Protein AF-E4XBF4-F1 (afdb_monomer_lite)

Sequence (173 aa):
MRLLFAVFLGLALAQFKNDRLLAHFENSAVKLKNADKKKGPNLVCGSDKIEISFEMAELDAMKLGVDDPTKIFFRGNKNCFSVLDGTKYTLTLFFPFTSCGTNVVHDTEDFVYTNQIMLQLEKNRDLTLLHFRCVYEDKYIVSYNEGITPVKRTLQFDTQMGKFDVDMKLYKI

Organism: Oikopleura dioica (NCBI:txid34765)

Structure (mmCIF, N/CA/C/O backbone):
data_AF-E4XBF4-F1
#
_entry.id   AF-E4XBF4-F1
#
loop_
_atom_site.group_PDB
_atom_site.id
_atom_site.type_symbol
_atom_site.label_atom_id
_atom_site.label_alt_id
_atom_site.label_comp_id
_atom_site.label_asym_id
_atom_site.label_entity_id
_atom_site.label_seq_id
_atom_site.pdbx_PDB_ins_code
_atom_site.Cartn_x
_atom_site.Cartn_y
_atom_site.Cartn_z
_atom_site.occupancy
_atom_site.B_iso_or_equiv
_atom_site.auth_seq_id
_atom_site.auth_comp_id
_atom_site.auth_asym_id
_atom_site.auth_atom_id
_atom_site.pdbx_PDB_model_num
ATOM 1 N N . MET A 1 1 ? 56.696 16.280 82.627 1.00 38.50 1 MET A N 1
ATOM 2 C CA . MET A 1 1 ? 57.932 15.509 82.359 1.00 38.50 1 MET A CA 1
ATOM 3 C C . MET A 1 1 ? 57.555 14.026 82.349 1.00 38.50 1 MET A C 1
ATOM 5 O O . MET A 1 1 ? 56.980 13.605 83.341 1.00 38.50 1 MET A O 1
ATOM 9 N N . ARG A 1 2 ? 57.877 13.297 81.255 1.00 34.12 2 ARG A N 1
ATOM 10 C CA . ARG A 1 2 ? 57.635 11.851 80.937 1.00 34.12 2 ARG A CA 1
ATOM 11 C C . ARG A 1 2 ? 56.227 11.499 80.379 1.00 34.12 2 ARG A C 1
ATOM 13 O O . ARG A 1 2 ? 55.252 11.763 81.063 1.00 34.12 2 ARG A O 1
ATOM 20 N N . LEU A 1 3 ? 56.103 11.188 79.065 1.00 35.25 3 LEU A N 1
ATOM 21 C CA . LEU A 1 3 ? 56.122 9.864 78.340 1.00 35.25 3 LEU A CA 1
ATOM 22 C C . LEU A 1 3 ? 54.696 9.235 78.284 1.00 35.25 3 LEU A C 1
ATOM 24 O O . LEU A 1 3 ? 54.042 9.288 79.312 1.00 35.25 3 LEU A O 1
ATOM 28 N N . LEU A 1 4 ? 54.085 8.667 77.219 1.00 36.75 4 LEU A N 1
ATOM 29 C CA . LEU A 1 4 ? 54.415 8.026 75.910 1.00 36.75 4 LEU A CA 1
ATOM 30 C C . LEU A 1 4 ? 53.217 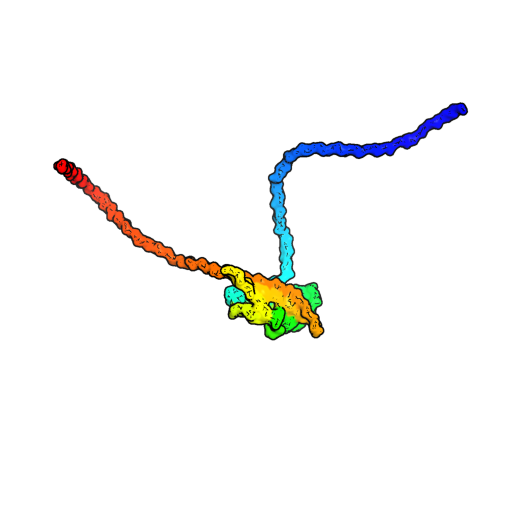8.226 74.911 1.00 36.75 4 LEU A C 1
ATOM 32 O O . LEU A 1 4 ? 52.098 8.372 75.388 1.00 36.75 4 LEU A O 1
ATOM 36 N N . PHE A 1 5 ? 53.368 8.431 73.581 1.00 33.91 5 PHE A N 1
ATOM 37 C CA . PHE A 1 5 ? 53.395 7.461 72.431 1.00 33.91 5 PHE A CA 1
ATOM 38 C C . PHE A 1 5 ? 52.353 6.310 72.500 1.00 33.91 5 PHE A C 1
ATOM 40 O O . PHE A 1 5 ? 52.248 5.693 73.547 1.00 33.91 5 PHE A O 1
ATOM 47 N N . ALA A 1 6 ? 51.592 5.869 71.481 1.00 38.97 6 ALA A N 1
ATOM 48 C CA . ALA A 1 6 ? 51.490 6.047 70.018 1.00 38.97 6 ALA A CA 1
ATOM 49 C C . ALA A 1 6 ? 50.133 5.441 69.533 1.00 38.97 6 ALA A C 1
ATOM 51 O O . ALA A 1 6 ? 49.508 4.748 70.329 1.00 38.97 6 ALA A O 1
ATOM 52 N N . VAL A 1 7 ? 49.722 5.629 68.258 1.00 37.34 7 VAL A N 1
ATOM 53 C CA . VAL A 1 7 ? 49.182 4.592 67.318 1.00 37.34 7 VAL A CA 1
ATOM 54 C C . VAL A 1 7 ? 48.700 5.232 65.985 1.00 37.34 7 VAL A C 1
ATOM 56 O O . VAL A 1 7 ? 47.769 6.028 65.978 1.00 37.34 7 VAL A O 1
ATOM 59 N N . PHE A 1 8 ? 49.415 4.871 64.898 1.00 35.22 8 PHE A N 1
ATOM 60 C CA . PHE A 1 8 ? 49.071 4.650 63.463 1.00 35.22 8 PHE A CA 1
ATOM 61 C C . PHE A 1 8 ? 47.996 5.520 62.773 1.00 35.22 8 PHE A C 1
ATOM 63 O O . PHE A 1 8 ? 46.850 5.520 63.192 1.00 35.22 8 PHE A O 1
ATOM 70 N N . LEU A 1 9 ? 48.233 6.306 61.706 1.00 34.69 9 LEU A N 1
ATOM 71 C CA . LEU A 1 9 ? 48.964 6.184 60.417 1.00 34.69 9 LEU A CA 1
ATOM 72 C C . LEU A 1 9 ? 48.374 5.171 59.409 1.00 34.69 9 LEU A C 1
ATOM 74 O O . LEU A 1 9 ? 48.489 3.964 59.594 1.00 34.69 9 LEU A O 1
ATOM 78 N N . GLY A 1 10 ? 47.826 5.686 58.299 1.00 32.41 10 GLY A N 1
ATOM 79 C CA . GLY A 1 10 ? 47.378 4.914 57.132 1.00 32.41 10 GLY A CA 1
ATOM 80 C C . GLY A 1 10 ? 47.007 5.826 55.957 1.00 32.41 10 GLY A C 1
ATOM 81 O O . GLY A 1 10 ? 45.859 6.234 55.822 1.00 32.41 10 GLY A O 1
ATOM 82 N N . LEU A 1 11 ? 48.019 6.189 55.165 1.00 34.75 11 LEU A N 1
ATOM 83 C CA . LEU A 1 11 ? 47.991 7.110 54.023 1.00 34.75 11 LEU A CA 1
ATOM 84 C C . LEU A 1 11 ? 47.609 6.386 52.716 1.00 34.75 11 LEU A C 1
ATOM 86 O O . LEU A 1 11 ? 47.997 5.241 52.498 1.00 34.75 11 LEU A O 1
ATOM 90 N N . ALA A 1 12 ? 46.920 7.102 51.828 1.00 37.47 12 ALA A N 1
ATOM 91 C CA . ALA A 1 12 ? 46.668 6.731 50.437 1.00 37.47 12 ALA A CA 1
ATOM 92 C C . ALA A 1 12 ? 47.946 6.738 49.581 1.00 37.47 12 ALA A C 1
ATOM 94 O O . ALA A 1 12 ? 48.840 7.537 49.846 1.00 37.47 12 ALA A O 1
ATOM 95 N N . LEU A 1 13 ? 47.974 5.943 48.501 1.00 36.53 13 LEU A N 1
ATOM 96 C CA . LEU A 1 13 ? 48.681 6.265 47.252 1.00 36.53 13 LEU A CA 1
ATOM 97 C C . LEU A 1 13 ? 48.190 5.368 46.101 1.00 36.53 13 LEU A C 1
ATOM 99 O O . LEU A 1 13 ? 48.243 4.143 46.168 1.00 36.53 13 LEU A O 1
ATOM 103 N N . ALA A 1 14 ? 47.711 6.019 45.042 1.00 33.75 14 ALA A N 1
ATOM 104 C CA . ALA A 1 14 ? 47.406 5.434 43.745 1.00 33.75 14 ALA A CA 1
ATOM 105 C C . ALA A 1 14 ? 48.700 5.210 42.942 1.00 33.75 14 ALA A C 1
ATOM 107 O O . ALA A 1 14 ? 49.616 6.031 43.008 1.00 33.75 14 ALA A O 1
ATOM 108 N N . GLN A 1 15 ? 48.756 4.152 42.130 1.00 36.62 15 GLN A N 1
ATOM 109 C CA . GLN A 1 15 ? 49.787 3.984 41.105 1.00 36.62 15 GLN A CA 1
ATOM 110 C C . GLN A 1 15 ? 49.156 3.762 39.729 1.00 36.62 15 GLN A C 1
ATOM 112 O O . GLN A 1 15 ? 48.459 2.784 39.474 1.00 36.62 15 GLN A O 1
ATOM 117 N N . PHE A 1 16 ? 49.446 4.719 38.853 1.00 32.28 16 PHE A N 1
ATOM 118 C CA . PHE A 1 16 ? 49.319 4.675 37.404 1.00 32.28 16 PHE A CA 1
ATOM 119 C C . PHE A 1 16 ? 50.478 3.839 36.836 1.00 32.28 16 PHE A C 1
ATOM 121 O O . PHE A 1 16 ? 51.635 4.120 37.154 1.00 32.28 16 PHE A O 1
ATOM 128 N N . LYS A 1 17 ? 50.208 2.881 35.942 1.00 33.91 17 LYS A N 1
ATOM 129 C CA . LYS A 1 17 ? 51.206 2.431 34.962 1.00 33.91 17 LYS A CA 1
ATOM 130 C C . LYS A 1 17 ? 50.515 2.010 33.668 1.00 33.91 17 LYS A C 1
ATOM 132 O O . LYS A 1 17 ? 49.681 1.113 33.654 1.00 33.91 17 LYS A O 1
ATOM 137 N N . ASN A 1 18 ? 50.856 2.729 32.608 1.00 38.94 18 ASN A N 1
ATOM 138 C CA . ASN A 1 18 ? 50.427 2.546 31.231 1.00 38.94 18 ASN A CA 1
ATOM 139 C C . ASN A 1 18 ? 51.666 2.096 30.447 1.00 38.94 18 ASN A C 1
ATOM 141 O O . ASN A 1 18 ? 52.679 2.771 30.575 1.00 38.94 18 ASN A O 1
ATOM 145 N N . ASP A 1 19 ? 51.584 0.998 29.689 1.00 41.97 19 ASP A N 1
ATOM 146 C CA . ASP A 1 19 ? 52.485 0.677 28.568 1.00 41.97 19 ASP A CA 1
ATOM 147 C C . ASP A 1 19 ? 51.880 -0.445 27.688 1.00 41.97 19 ASP A C 1
ATOM 149 O O . ASP A 1 19 ? 51.977 -1.635 27.966 1.00 41.97 19 ASP A O 1
ATOM 153 N N . ARG A 1 20 ? 51.151 -0.011 26.652 1.00 37.09 20 ARG A N 1
ATOM 154 C CA . ARG A 1 20 ? 51.244 -0.407 25.228 1.00 37.09 20 ARG A CA 1
ATOM 155 C C . ARG A 1 20 ? 51.912 -1.758 24.848 1.00 37.09 20 ARG A C 1
ATOM 157 O O . ARG A 1 20 ? 53.128 -1.868 24.916 1.00 37.09 20 ARG A O 1
ATOM 164 N N . LEU A 1 21 ? 51.155 -2.676 24.219 1.00 36.25 21 LEU A N 1
ATOM 165 C CA . LEU A 1 21 ? 51.119 -2.957 22.753 1.00 36.25 21 LEU A CA 1
ATOM 166 C C . LEU A 1 21 ? 50.642 -4.393 22.410 1.00 36.25 21 LEU A C 1
ATOM 168 O O . LEU A 1 21 ? 51.204 -5.378 22.864 1.00 36.25 21 LEU A O 1
ATOM 172 N N . LEU A 1 22 ? 49.654 -4.431 21.504 1.00 40.03 22 LEU A N 1
ATOM 173 C CA . LEU A 1 22 ? 49.380 -5.405 20.429 1.00 40.03 22 LEU A CA 1
ATOM 174 C C . LEU A 1 22 ? 49.319 -6.910 20.746 1.00 40.03 22 LEU A C 1
ATOM 176 O O . LEU A 1 22 ? 50.326 -7.608 20.727 1.00 40.03 22 LEU A O 1
ATOM 180 N N . ALA A 1 23 ? 48.092 -7.438 20.770 1.00 35.59 23 ALA A N 1
ATOM 181 C CA . ALA A 1 23 ? 47.816 -8.778 20.265 1.00 35.59 23 ALA A CA 1
ATOM 182 C C . ALA A 1 23 ? 46.451 -8.808 19.555 1.00 35.59 23 ALA A C 1
ATOM 184 O O . ALA A 1 23 ? 45.409 -8.626 20.172 1.00 35.59 23 ALA A O 1
ATOM 185 N N . HIS A 1 24 ? 46.525 -8.978 18.234 1.00 32.78 24 HIS A N 1
ATOM 186 C CA . HIS A 1 24 ? 45.604 -9.702 17.358 1.00 32.78 24 HIS A CA 1
ATOM 187 C C . HIS A 1 24 ? 44.085 -9.491 17.511 1.00 32.78 24 HIS A C 1
ATOM 189 O O . HIS A 1 24 ? 43.405 -10.084 18.343 1.00 32.78 24 HIS A O 1
ATOM 195 N N . PHE A 1 25 ? 43.549 -8.725 16.554 1.00 41.75 25 PHE A N 1
ATOM 196 C CA . PHE A 1 25 ? 42.204 -8.901 16.015 1.00 41.75 25 PHE A CA 1
ATOM 197 C C . PHE A 1 25 ? 42.080 -10.321 15.440 1.00 41.75 25 PHE A C 1
ATOM 199 O O . PHE A 1 25 ? 42.552 -10.573 14.336 1.00 41.75 25 PHE A O 1
ATOM 206 N N . GLU A 1 26 ? 41.426 -11.231 16.157 1.00 36.28 26 GLU A N 1
ATOM 207 C CA . GLU A 1 26 ? 40.860 -12.445 15.569 1.00 36.28 26 GLU A CA 1
ATOM 208 C C . GLU A 1 26 ? 39.492 -12.756 16.185 1.00 36.28 26 GLU A C 1
ATOM 210 O O . GLU A 1 26 ? 39.339 -12.984 17.380 1.00 36.28 26 GLU A O 1
ATOM 215 N N . ASN A 1 27 ? 38.495 -12.748 15.300 1.00 41.81 27 ASN A N 1
ATOM 216 C CA . ASN A 1 27 ? 37.301 -13.583 15.300 1.00 41.81 27 ASN A CA 1
ATOM 217 C C . ASN A 1 27 ? 36.531 -13.749 16.616 1.00 41.81 27 ASN A C 1
ATOM 219 O O . ASN A 1 27 ? 36.693 -14.702 17.372 1.00 41.81 27 ASN A O 1
ATOM 223 N N . SER A 1 28 ? 35.479 -12.949 16.741 1.00 37.25 28 SER A N 1
ATOM 224 C CA . SER A 1 28 ? 34.210 -13.478 17.232 1.00 37.25 28 SER A CA 1
ATOM 225 C C . SER A 1 28 ? 33.140 -13.189 16.194 1.00 37.25 28 SER A C 1
ATOM 227 O O . SER A 1 28 ? 32.493 -12.145 16.199 1.00 37.25 28 SER A O 1
ATOM 229 N N . ALA A 1 29 ? 32.968 -14.143 15.276 1.00 45.41 29 ALA A N 1
ATOM 230 C CA . ALA A 1 29 ? 31.730 -14.302 14.535 1.00 45.41 29 ALA A CA 1
ATOM 231 C C . ALA A 1 29 ? 30.625 -14.612 15.555 1.00 45.41 29 ALA A C 1
ATOM 233 O O . ALA A 1 29 ? 30.311 -15.770 15.836 1.00 45.41 29 ALA A O 1
ATOM 234 N N . VAL A 1 30 ? 30.057 -13.560 16.145 1.00 38.44 30 VAL A N 1
ATOM 235 C CA . VAL A 1 30 ? 28.807 -13.652 16.887 1.00 38.44 30 VAL A CA 1
ATOM 236 C C . VAL A 1 30 ? 27.744 -14.011 15.857 1.00 38.44 30 VAL A C 1
ATOM 238 O O . VAL A 1 30 ? 27.198 -13.163 15.155 1.00 38.44 30 VAL A O 1
ATOM 241 N N . LYS A 1 31 ? 27.485 -15.314 15.730 1.00 39.12 31 LYS A N 1
ATOM 242 C CA . LYS A 1 31 ? 26.249 -15.844 15.162 1.00 39.12 31 LYS A CA 1
ATOM 243 C C . LYS A 1 31 ? 25.098 -15.224 15.951 1.00 39.12 31 LYS A C 1
ATOM 245 O O . LYS A 1 31 ? 24.715 -15.750 16.992 1.00 39.12 31 LYS A O 1
ATOM 250 N N . LEU A 1 32 ? 24.521 -14.143 15.435 1.00 42.59 32 LEU A N 1
ATOM 251 C CA . LEU A 1 32 ? 23.174 -13.709 15.795 1.00 42.59 32 LEU A CA 1
ATOM 252 C C . LEU A 1 32 ? 22.193 -14.748 15.230 1.00 42.59 32 LEU A C 1
ATOM 254 O O . LEU A 1 32 ? 21.561 -14.560 14.195 1.00 42.59 32 LEU A O 1
ATOM 258 N N . LYS A 1 33 ? 22.133 -15.914 15.878 1.00 48.03 33 LYS A N 1
ATOM 259 C CA . LYS A 1 33 ? 20.993 -16.820 15.782 1.00 48.03 33 LYS A CA 1
ATOM 260 C C . LYS A 1 33 ? 19.975 -16.329 16.811 1.00 48.03 33 LYS A C 1
ATOM 262 O O . LYS A 1 33 ? 20.322 -16.221 17.980 1.00 48.03 33 LYS A O 1
ATOM 267 N N . ASN A 1 34 ? 18.759 -16.065 16.332 1.00 49.72 34 ASN A N 1
ATOM 268 C CA . ASN A 1 34 ? 17.629 -15.380 16.981 1.00 49.72 34 ASN A CA 1
ATOM 269 C C . ASN A 1 34 ? 17.648 -13.854 16.864 1.00 49.72 34 ASN A C 1
ATOM 271 O O . ASN A 1 34 ? 17.831 -13.131 17.835 1.00 49.72 34 ASN A O 1
ATOM 275 N N . ALA A 1 35 ? 17.357 -13.368 15.656 1.00 42.53 35 ALA A N 1
ATOM 276 C CA . ALA A 1 35 ? 16.517 -12.187 15.557 1.00 42.53 35 ALA A CA 1
ATOM 277 C C . ALA A 1 35 ? 15.078 -12.661 15.779 1.00 42.53 35 ALA A C 1
ATOM 279 O O . ALA A 1 35 ? 14.517 -13.358 14.929 1.00 42.53 35 ALA A O 1
ATOM 280 N N . ASP A 1 36 ? 14.505 -12.327 16.931 1.00 47.00 36 ASP A N 1
ATOM 281 C CA . ASP A 1 36 ? 13.061 -12.344 17.113 1.00 47.00 36 ASP A CA 1
ATOM 282 C C . ASP A 1 36 ? 12.427 -11.686 15.889 1.00 47.00 36 ASP A C 1
ATOM 284 O O . ASP A 1 36 ? 12.734 -10.541 15.545 1.00 47.00 36 ASP A O 1
ATOM 288 N N . LYS A 1 37 ? 11.614 -12.456 15.164 1.00 47.12 37 LYS A N 1
ATOM 289 C CA . LYS A 1 37 ? 10.932 -12.004 13.956 1.00 47.12 37 LYS A CA 1
ATOM 290 C C . LYS A 1 37 ? 10.039 -10.840 14.377 1.00 47.12 37 LYS A C 1
ATOM 292 O O . LYS A 1 37 ? 8.966 -11.062 14.934 1.00 47.12 37 LYS A O 1
ATOM 297 N N . LYS A 1 38 ? 10.515 -9.608 14.184 1.00 49.19 38 LYS A N 1
ATOM 298 C CA . LYS A 1 38 ? 9.768 -8.390 14.489 1.00 49.19 38 LYS A CA 1
ATOM 299 C C . LYS A 1 38 ? 8.537 -8.391 13.587 1.00 49.19 38 LYS A C 1
ATOM 301 O O . LYS A 1 38 ? 8.626 -8.063 12.410 1.00 49.19 38 LYS A O 1
ATOM 306 N N . LYS A 1 39 ? 7.429 -8.870 14.148 1.00 71.00 39 LYS A N 1
ATOM 307 C CA . LYS A 1 39 ? 6.098 -8.884 13.553 1.00 71.00 39 LYS A CA 1
ATOM 308 C C . LYS A 1 39 ? 5.697 -7.438 13.278 1.00 71.00 39 LYS A C 1
ATOM 310 O O . LYS A 1 39 ? 5.636 -6.627 14.200 1.00 71.00 39 LYS A O 1
ATOM 315 N N . GLY A 1 40 ? 5.591 -7.104 12.007 1.00 80.81 40 GLY A N 1
ATOM 316 C CA . GLY A 1 40 ? 5.327 -5.772 11.502 1.00 80.81 40 GLY A CA 1
ATOM 317 C C . GLY A 1 40 ? 4.701 -5.891 10.119 1.00 80.81 40 GLY A C 1
ATOM 318 O O . GLY A 1 40 ? 4.683 -6.987 9.548 1.00 80.81 40 GLY A O 1
ATOM 319 N N . PRO A 1 41 ? 4.209 -4.775 9.564 1.00 90.50 41 PRO A N 1
ATOM 320 C CA . PRO A 1 41 ? 3.477 -4.803 8.312 1.00 90.50 41 PRO A CA 1
ATOM 321 C C . PRO A 1 41 ? 4.316 -5.392 7.186 1.00 90.50 41 PRO A C 1
ATOM 323 O O . PRO A 1 41 ? 5.508 -5.102 7.055 1.00 90.50 41 PRO A O 1
ATOM 326 N N . ASN A 1 42 ? 3.668 -6.195 6.354 1.00 93.62 42 ASN A N 1
ATOM 327 C CA . ASN A 1 42 ? 4.289 -6.789 5.187 1.00 93.62 42 ASN A CA 1
ATOM 328 C C . ASN A 1 42 ? 3.993 -5.920 3.959 1.00 93.62 42 ASN A C 1
ATOM 330 O O . ASN A 1 42 ? 2.832 -5.697 3.625 1.00 93.62 42 ASN A O 1
ATOM 334 N N . LEU A 1 43 ? 5.046 -5.431 3.306 1.00 94.75 43 LEU A N 1
ATOM 335 C CA . LEU A 1 43 ? 4.989 -4.612 2.096 1.00 94.75 43 LEU A CA 1
ATOM 336 C C . LEU A 1 43 ? 5.598 -5.401 0.938 1.00 94.75 43 LEU A C 1
ATOM 338 O O . LEU A 1 43 ? 6.765 -5.785 0.996 1.00 94.75 43 LEU A O 1
ATOM 342 N N . VAL A 1 44 ? 4.825 -5.587 -0.126 1.00 95.88 44 VAL A N 1
ATOM 343 C CA . VAL A 1 44 ? 5.255 -6.242 -1.361 1.00 95.88 44 VAL A CA 1
ATOM 344 C C . VAL A 1 44 ? 5.096 -5.256 -2.514 1.00 95.88 44 VAL A C 1
ATOM 346 O O . VAL A 1 44 ? 3.982 -4.898 -2.887 1.00 95.88 44 VAL A O 1
ATOM 349 N N . CYS A 1 45 ? 6.218 -4.813 -3.081 1.00 94.81 45 CYS A N 1
ATOM 350 C CA . CYS A 1 45 ? 6.247 -3.978 -4.281 1.00 94.81 45 CYS A CA 1
ATOM 351 C C . CYS A 1 45 ? 6.335 -4.892 -5.517 1.00 94.81 45 CYS A C 1
ATOM 353 O O . CYS A 1 45 ? 7.424 -5.324 -5.891 1.00 94.81 45 CYS A O 1
ATOM 355 N N . GLY A 1 46 ? 5.193 -5.246 -6.109 1.00 92.94 46 GLY A N 1
ATOM 356 C CA . GLY A 1 46 ? 5.117 -5.986 -7.373 1.00 92.94 46 GLY A CA 1
ATOM 357 C C . GLY A 1 46 ? 5.156 -5.056 -8.587 1.00 92.94 46 GLY A C 1
ATOM 358 O O . GLY A 1 46 ? 5.020 -3.840 -8.449 1.00 92.94 46 GLY A O 1
ATOM 359 N N . SER A 1 47 ? 5.342 -5.615 -9.783 1.00 90.62 47 SER A N 1
ATOM 360 C CA . SER A 1 47 ? 5.342 -4.848 -11.040 1.00 90.62 47 SER A CA 1
ATOM 361 C C . SER A 1 47 ? 3.945 -4.363 -11.445 1.00 90.62 47 SER A C 1
ATOM 363 O O . SER A 1 47 ? 3.811 -3.306 -12.052 1.00 90.62 47 SER A O 1
ATOM 365 N N . ASP A 1 48 ? 2.906 -5.117 -11.093 1.00 93.25 48 ASP A N 1
ATOM 366 C CA . ASP A 1 48 ? 1.498 -4.870 -11.414 1.00 93.25 48 ASP A CA 1
ATOM 367 C C . ASP A 1 48 ? 0.699 -4.310 -10.228 1.00 93.25 48 ASP A C 1
ATOM 369 O O . ASP A 1 48 ? -0.249 -3.541 -10.415 1.00 93.25 48 ASP A O 1
ATOM 373 N N . LYS A 1 49 ? 1.081 -4.683 -9.002 1.00 95.00 49 LYS A N 1
ATOM 374 C CA . LYS A 1 49 ? 0.443 -4.238 -7.762 1.00 95.00 49 LYS A CA 1
ATOM 375 C C . LYS A 1 49 ? 1.433 -4.003 -6.621 1.00 95.00 49 LYS A C 1
ATOM 377 O O . LYS A 1 49 ? 2.388 -4.755 -6.444 1.00 95.00 49 LYS A O 1
ATOM 382 N N . ILE A 1 50 ? 1.152 -3.002 -5.792 1.00 95.62 50 ILE A N 1
ATOM 383 C CA . ILE A 1 50 ? 1.757 -2.839 -4.467 1.00 95.62 50 ILE A CA 1
ATOM 384 C C . ILE A 1 50 ? 0.756 -3.366 -3.444 1.00 95.62 50 ILE A C 1
ATOM 386 O O . ILE A 1 50 ? -0.391 -2.920 -3.413 1.00 95.62 50 ILE A O 1
ATOM 390 N N . GLU A 1 51 ? 1.186 -4.302 -2.606 1.00 96.38 51 GLU A N 1
ATOM 391 C CA . GLU A 1 51 ? 0.349 -4.934 -1.590 1.00 96.38 51 GLU A CA 1
ATOM 392 C C . GLU A 1 51 ? 0.925 -4.679 -0.197 1.00 96.38 51 GLU A C 1
ATOM 394 O O . GLU A 1 51 ? 2.093 -4.962 0.072 1.00 96.38 51 GLU A O 1
ATOM 399 N N . ILE A 1 52 ? 0.105 -4.129 0.695 1.00 95.69 52 ILE A N 1
ATOM 400 C CA . ILE A 1 52 ? 0.441 -3.916 2.101 1.00 95.69 52 ILE A CA 1
ATOM 401 C C . ILE A 1 52 ? -0.513 -4.753 2.939 1.00 95.69 52 ILE A C 1
ATOM 403 O O . ILE A 1 52 ? -1.722 -4.601 2.809 1.00 95.69 52 ILE A O 1
ATOM 407 N N . SER A 1 53 ? 0.010 -5.601 3.819 1.00 95.19 53 SER A N 1
ATOM 408 C CA . SER A 1 53 ? -0.802 -6.428 4.712 1.00 95.19 53 SER A CA 1
ATOM 409 C C . SER A 1 53 ? -0.423 -6.241 6.179 1.00 95.19 53 SER A C 1
ATOM 411 O O . SER A 1 53 ? 0.755 -6.159 6.535 1.00 95.19 53 SER A O 1
ATOM 413 N N . PHE A 1 54 ? -1.447 -6.186 7.029 1.00 94.00 54 PHE A N 1
ATOM 414 C CA . PHE A 1 54 ? -1.344 -6.120 8.485 1.00 94.00 54 PHE A CA 1
ATOM 415 C C . PHE A 1 54 ? -2.058 -7.329 9.083 1.00 94.00 54 PHE A C 1
ATOM 417 O O . PHE A 1 54 ? -3.233 -7.554 8.798 1.00 94.00 54 PHE A O 1
ATOM 424 N N . GLU A 1 55 ? -1.378 -8.104 9.924 1.00 92.88 55 GLU A N 1
ATOM 425 C CA . GLU A 1 55 ? -2.027 -9.198 10.653 1.00 92.88 55 GLU A CA 1
ATOM 426 C C . GLU A 1 55 ? -2.935 -8.630 11.749 1.00 92.88 55 GLU A C 1
ATOM 428 O O . GLU A 1 55 ? -2.522 -7.755 12.515 1.00 92.88 55 GLU A O 1
ATOM 433 N N . MET A 1 56 ? -4.147 -9.171 11.887 1.00 91.19 56 MET A N 1
ATOM 434 C CA . MET A 1 56 ? -5.086 -8.764 12.943 1.00 91.19 56 MET A CA 1
ATOM 435 C C . MET A 1 56 ? -4.446 -8.862 14.332 1.00 91.19 56 MET A C 1
ATOM 437 O O . MET A 1 56 ? -4.476 -7.909 15.105 1.00 91.19 56 MET A O 1
ATOM 441 N N . ALA A 1 57 ? -3.747 -9.970 14.599 1.00 89.06 57 ALA A N 1
ATOM 442 C CA . ALA A 1 57 ? -3.069 -10.201 15.871 1.00 89.06 57 ALA A CA 1
ATOM 443 C C . ALA A 1 57 ? -2.005 -9.135 16.205 1.00 89.06 57 ALA A C 1
ATOM 445 O O . ALA A 1 57 ? -1.720 -8.901 17.379 1.00 89.06 57 ALA A O 1
ATOM 446 N N . GLU A 1 58 ? -1.400 -8.493 15.200 1.00 88.56 58 GLU A N 1
ATOM 447 C CA . GLU A 1 58 ? -0.425 -7.416 15.416 1.00 88.56 58 GLU A CA 1
ATOM 448 C C . GLU A 1 58 ? -1.115 -6.108 15.809 1.00 88.56 58 GLU A C 1
ATOM 450 O O . GLU A 1 58 ? -0.668 -5.428 16.733 1.00 88.56 58 GLU A O 1
ATOM 455 N N . LEU A 1 59 ? -2.228 -5.777 15.154 1.00 88.12 59 LEU A N 1
ATOM 456 C CA . LEU A 1 59 ? -3.028 -4.595 15.483 1.00 88.12 59 LEU A CA 1
ATOM 457 C C . LEU A 1 59 ? -3.678 -4.721 16.868 1.00 88.12 59 LEU A C 1
ATOM 459 O O . LEU A 1 59 ? -3.700 -3.753 17.635 1.00 88.12 59 LEU A O 1
ATOM 463 N N . ASP A 1 60 ? -4.126 -5.928 17.219 1.00 87.50 60 ASP A N 1
ATOM 464 C CA . ASP A 1 60 ? -4.685 -6.246 18.534 1.00 87.50 60 ASP A CA 1
ATOM 465 C C . ASP A 1 60 ? -3.628 -6.145 19.638 1.00 87.50 60 ASP A C 1
ATOM 467 O O . ASP A 1 60 ? -3.888 -5.583 20.705 1.00 87.50 60 ASP A O 1
ATOM 471 N N . ALA A 1 61 ? -2.399 -6.605 19.375 1.00 86.38 61 ALA A N 1
ATOM 472 C CA . ALA A 1 61 ? -1.284 -6.465 20.311 1.00 86.38 61 ALA A CA 1
ATOM 473 C C . ALA A 1 61 ? -0.944 -4.991 20.602 1.00 86.38 61 ALA A C 1
ATOM 475 O O . ALA A 1 61 ? -0.547 -4.654 21.720 1.00 86.38 61 ALA A O 1
ATOM 476 N N . MET A 1 62 ? -1.147 -4.104 19.624 1.00 82.00 62 MET A N 1
ATOM 477 C CA . MET A 1 62 ? -0.984 -2.654 19.779 1.00 82.00 62 MET A CA 1
ATOM 478 C C . MET A 1 62 ? -2.203 -1.967 20.422 1.00 82.00 62 MET A C 1
ATOM 480 O O . MET A 1 62 ? -2.157 -0.761 20.659 1.00 82.00 62 MET A O 1
ATOM 484 N N . LYS A 1 63 ? -3.270 -2.717 20.743 1.00 82.81 63 LYS A N 1
ATOM 485 C CA . LYS A 1 63 ? -4.532 -2.221 21.325 1.00 82.81 63 LYS A CA 1
ATOM 486 C C . LYS A 1 63 ? -5.197 -1.127 20.483 1.00 82.81 63 LYS A C 1
ATOM 488 O O . LYS A 1 63 ? -5.794 -0.200 21.026 1.00 82.81 63 LYS A O 1
ATOM 493 N N . LEU A 1 64 ? -5.085 -1.230 19.158 1.00 81.25 64 LEU A N 1
ATOM 494 C CA . LEU A 1 64 ? -5.569 -0.206 18.229 1.00 81.25 64 LEU A CA 1
ATOM 495 C C . LEU A 1 64 ? -7.068 -0.319 17.891 1.00 81.25 64 LEU A C 1
ATOM 497 O O . LEU A 1 64 ? -7.601 0.591 17.264 1.00 81.25 64 LEU A O 1
ATOM 501 N N . GLY A 1 65 ? -7.761 -1.380 18.331 1.00 75.56 65 GLY A N 1
ATOM 502 C CA . GLY A 1 65 ? -9.227 -1.489 18.236 1.00 75.56 65 GLY A CA 1
ATOM 503 C C . GLY A 1 65 ? -9.758 -1.419 16.800 1.00 75.56 65 GLY A C 1
ATOM 504 O O . GLY A 1 65 ? -10.639 -0.613 16.481 1.00 75.56 65 GLY A O 1
ATOM 505 N N . VAL A 1 66 ? -9.169 -2.211 15.899 1.00 84.00 66 VAL A N 1
ATOM 506 C CA . VAL A 1 66 ? -9.561 -2.229 14.485 1.00 84.00 66 VAL A CA 1
ATOM 507 C C . VAL A 1 66 ? -10.706 -3.217 14.289 1.00 84.00 66 VAL A C 1
ATOM 509 O O . VAL A 1 66 ? -10.489 -4.382 13.974 1.00 84.00 66 VAL A O 1
ATOM 512 N N . ASP A 1 67 ? -11.928 -2.730 14.490 1.00 84.31 67 ASP A N 1
ATOM 513 C CA . ASP A 1 67 ? -13.149 -3.539 14.327 1.00 84.31 67 ASP A CA 1
ATOM 514 C C . ASP A 1 67 ? -13.672 -3.569 12.882 1.00 84.31 67 ASP A C 1
ATOM 516 O O . ASP A 1 67 ? -14.518 -4.391 12.543 1.00 84.31 67 ASP A O 1
ATOM 520 N N . ASP A 1 68 ? -13.214 -2.637 12.042 1.00 90.38 68 ASP A N 1
ATOM 521 C CA . ASP A 1 68 ? -13.724 -2.435 10.687 1.00 90.38 68 ASP A CA 1
ATOM 522 C C . ASP A 1 68 ? -12.551 -2.243 9.707 1.00 90.38 68 ASP A C 1
ATOM 524 O O . ASP A 1 68 ? -11.717 -1.354 9.933 1.00 90.38 68 ASP A O 1
ATOM 528 N N . PRO A 1 69 ? -12.475 -3.033 8.615 1.00 91.50 69 PRO A N 1
ATOM 529 C CA . PRO A 1 69 ? -11.445 -2.881 7.586 1.00 91.50 69 PRO A CA 1
ATOM 530 C C . PRO A 1 69 ? -11.435 -1.492 6.925 1.00 91.50 69 PRO A C 1
ATOM 532 O O . PRO A 1 69 ? -10.389 -1.051 6.441 1.00 91.50 69 PRO A O 1
ATOM 535 N N . THR A 1 70 ? -12.551 -0.753 6.952 1.00 93.00 70 THR A N 1
ATOM 536 C CA . THR A 1 70 ? -12.624 0.606 6.391 1.00 93.00 70 THR A CA 1
ATOM 537 C C . THR A 1 70 ? -11.811 1.639 7.178 1.00 93.00 70 THR A C 1
ATOM 539 O O . THR A 1 70 ? -11.473 2.700 6.651 1.00 93.00 70 THR A O 1
ATOM 542 N N . LYS A 1 71 ? -11.448 1.336 8.435 1.00 93.44 71 LYS A N 1
ATOM 543 C CA . LYS A 1 71 ? -10.662 2.239 9.288 1.00 93.44 71 LYS A CA 1
ATOM 544 C C . LYS A 1 71 ? -9.206 2.359 8.846 1.00 93.44 71 LYS A C 1
ATOM 546 O O . LYS A 1 71 ? -8.570 3.343 9.218 1.00 93.44 71 LYS A O 1
ATOM 551 N N . ILE A 1 72 ? -8.671 1.396 8.092 1.00 94.50 72 ILE A N 1
ATOM 552 C CA . ILE A 1 72 ? -7.307 1.451 7.555 1.00 94.50 72 ILE A CA 1
ATOM 553 C C . ILE A 1 72 ? -7.380 1.901 6.099 1.00 94.50 72 ILE A C 1
ATOM 555 O O . ILE A 1 72 ? -7.996 1.226 5.282 1.00 94.50 72 ILE A O 1
ATOM 559 N N . PHE A 1 73 ? -6.747 3.021 5.761 1.00 95.25 73 PHE A N 1
ATOM 560 C CA . PHE A 1 73 ? -6.850 3.632 4.433 1.00 95.25 73 PHE A CA 1
ATOM 561 C C . PHE A 1 73 ? -5.569 4.363 4.022 1.00 95.25 73 PHE A C 1
ATOM 563 O O . PHE A 1 73 ? -4.708 4.674 4.847 1.00 95.25 73 PHE A O 1
ATOM 570 N N . PHE A 1 74 ? -5.432 4.659 2.730 1.00 96.31 74 PHE A N 1
ATOM 571 C CA . PHE A 1 74 ? -4.313 5.457 2.225 1.00 96.31 74 PHE A CA 1
ATOM 572 C C . PHE A 1 74 ? -4.489 6.947 2.534 1.00 96.31 74 PHE A C 1
ATOM 574 O O . PHE A 1 74 ? -5.568 7.527 2.374 1.00 96.31 74 PHE A O 1
ATOM 581 N N . ARG A 1 75 ? -3.401 7.613 2.925 1.00 94.75 75 ARG A N 1
ATOM 582 C CA . ARG A 1 75 ? -3.408 9.055 3.168 1.00 94.75 75 ARG A CA 1
ATOM 583 C C . ARG A 1 75 ? -3.844 9.802 1.905 1.00 94.75 75 ARG A C 1
ATOM 585 O O . ARG A 1 75 ? -3.348 9.570 0.812 1.00 94.75 75 ARG A O 1
ATOM 592 N N . GLY A 1 76 ? -4.777 10.735 2.082 1.00 90.94 76 GLY A N 1
ATOM 593 C CA . GLY A 1 76 ? -5.333 11.542 0.994 1.00 90.94 76 GLY A CA 1
ATOM 594 C C . GLY A 1 76 ? -6.577 10.947 0.329 1.00 90.94 76 GLY A C 1
ATOM 595 O O . GLY A 1 76 ? -7.285 11.692 -0.342 1.00 90.94 76 GLY A O 1
ATOM 596 N N . ASN A 1 77 ? -6.910 9.667 0.548 1.00 91.62 77 ASN A N 1
ATOM 597 C CA . ASN A 1 77 ? -8.149 9.085 0.026 1.00 91.62 77 ASN A CA 1
ATOM 598 C C . ASN A 1 77 ? -8.754 8.020 0.960 1.00 91.62 77 ASN A C 1
ATOM 600 O O . ASN A 1 77 ? -8.363 6.855 0.929 1.00 91.62 77 ASN A O 1
ATOM 604 N N . LYS A 1 78 ? -9.779 8.409 1.735 1.00 89.56 78 LYS A N 1
ATOM 605 C CA . LYS A 1 78 ? -10.503 7.505 2.653 1.00 89.56 78 LYS A CA 1
ATOM 606 C C . LYS A 1 78 ? -11.311 6.409 1.948 1.00 89.56 78 LYS A C 1
ATOM 608 O O . LYS A 1 78 ? -11.628 5.409 2.574 1.00 89.56 78 LYS A O 1
ATOM 613 N N . ASN A 1 79 ? -11.611 6.566 0.656 1.00 92.38 79 ASN A N 1
ATOM 614 C CA . ASN A 1 79 ? -12.302 5.533 -0.123 1.00 92.38 79 ASN A CA 1
ATOM 615 C C . ASN A 1 79 ? -11.356 4.407 -0.564 1.00 92.38 79 ASN A C 1
ATOM 617 O O . ASN A 1 79 ? -11.820 3.377 -1.039 1.00 92.38 79 ASN A O 1
ATOM 621 N N . CYS A 1 80 ? -10.042 4.591 -0.411 1.00 94.31 80 CYS A N 1
ATOM 622 C CA . CYS A 1 80 ? -9.062 3.536 -0.609 1.00 94.31 80 CYS A CA 1
ATOM 623 C C . CYS A 1 80 ? -8.722 2.902 0.738 1.00 94.31 80 CYS A C 1
ATOM 625 O O . CYS A 1 80 ? -7.718 3.248 1.365 1.00 94.31 80 CYS A O 1
ATOM 627 N N . PHE A 1 81 ? -9.598 2.013 1.185 1.00 95.25 81 PHE A N 1
ATOM 628 C CA . PHE A 1 81 ? -9.481 1.323 2.460 1.00 95.25 81 PHE A CA 1
ATOM 629 C C . PHE A 1 81 ? -9.019 -0.130 2.300 1.00 95.25 81 PHE A C 1
ATOM 631 O O . PHE A 1 81 ? -8.956 -0.665 1.192 1.00 95.25 81 PHE A O 1
ATOM 638 N N . SER A 1 82 ? -8.649 -0.751 3.416 1.00 95.88 82 SER A N 1
ATOM 639 C CA . SER A 1 82 ? -8.212 -2.142 3.452 1.00 95.88 82 SER A CA 1
ATOM 640 C C . SER A 1 82 ? -9.367 -3.116 3.261 1.00 95.88 82 SER A C 1
ATOM 642 O O . SER A 1 82 ? -10.511 -2.822 3.588 1.00 95.88 82 SER A O 1
ATOM 644 N N . VAL A 1 83 ? -9.065 -4.307 2.765 1.00 96.00 83 VAL A N 1
ATOM 645 C CA . VAL A 1 83 ? -9.997 -5.431 2.708 1.00 96.00 83 VAL A CA 1
ATOM 646 C C . VAL A 1 83 ? -9.526 -6.482 3.703 1.00 96.00 83 VAL A C 1
ATOM 648 O O . VAL A 1 83 ? -8.329 -6.751 3.803 1.00 96.00 83 VAL A O 1
ATOM 651 N N . LEU A 1 84 ? -10.461 -7.063 4.453 1.00 94.44 84 LEU A N 1
ATOM 652 C CA . LEU A 1 84 ? -10.163 -8.184 5.335 1.00 94.44 84 LEU A CA 1
ATOM 653 C C . LEU A 1 84 ? -10.111 -9.475 4.508 1.00 94.44 84 LEU A C 1
ATOM 655 O O . LEU A 1 84 ? -11.130 -9.898 3.964 1.00 94.44 84 LEU A O 1
ATOM 659 N N . ASP A 1 85 ? -8.936 -10.093 4.435 1.00 91.81 85 ASP A N 1
ATOM 660 C CA . ASP A 1 85 ? -8.713 -11.392 3.803 1.00 91.81 85 ASP A CA 1
ATOM 661 C C . ASP A 1 85 ? -8.196 -12.388 4.852 1.00 91.81 85 ASP A C 1
ATOM 663 O O . ASP A 1 85 ? -7.037 -12.352 5.283 1.00 91.81 85 ASP A O 1
ATOM 667 N N . GLY A 1 86 ? -9.096 -13.241 5.345 1.00 91.00 86 GLY A N 1
ATOM 668 C CA . GLY A 1 86 ? -8.807 -14.188 6.421 1.00 91.00 86 GLY A CA 1
ATOM 669 C C . GLY A 1 86 ? -8.428 -13.490 7.731 1.00 91.00 86 GLY A C 1
ATOM 670 O O . GLY A 1 86 ? -9.294 -12.975 8.432 1.00 91.00 86 GLY A O 1
ATOM 671 N N . THR A 1 87 ? -7.136 -13.507 8.076 1.00 91.56 87 THR A N 1
ATOM 672 C CA . THR A 1 87 ? -6.582 -12.905 9.307 1.00 91.56 87 THR A CA 1
ATOM 673 C C . THR A 1 87 ? -5.820 -11.604 9.061 1.00 91.56 87 THR A C 1
ATOM 675 O O . THR A 1 87 ? -5.128 -11.122 9.963 1.00 91.56 87 THR A O 1
ATOM 678 N N . LYS A 1 88 ? -5.890 -11.049 7.845 1.00 94.44 88 LYS A N 1
ATOM 679 C CA . LYS A 1 88 ? -5.085 -9.897 7.433 1.00 94.44 88 LYS A CA 1
ATOM 680 C C . LYS A 1 88 ? -5.940 -8.783 6.865 1.00 94.44 88 LYS A C 1
ATOM 682 O O . LYS A 1 88 ? -6.840 -9.023 6.067 1.00 94.44 88 LYS A O 1
ATOM 687 N N . TYR A 1 89 ? -5.590 -7.558 7.221 1.00 95.25 89 TYR A N 1
ATOM 688 C CA . TYR A 1 89 ? -6.049 -6.367 6.524 1.00 95.25 89 TYR A CA 1
ATOM 689 C C . TYR A 1 89 ? -5.087 -6.067 5.384 1.00 95.25 89 TYR A C 1
ATOM 691 O O . TYR A 1 89 ? -3.916 -5.772 5.629 1.00 95.25 89 TYR A O 1
ATOM 699 N N . THR A 1 90 ? -5.581 -6.133 4.154 1.00 95.75 90 THR A N 1
ATOM 700 C CA . THR A 1 90 ? -4.779 -5.968 2.942 1.00 95.75 90 THR A CA 1
ATOM 701 C C . THR A 1 90 ? -5.193 -4.704 2.203 1.00 95.75 90 THR A C 1
ATOM 703 O O . THR A 1 90 ? -6.372 -4.480 1.939 1.00 95.75 90 THR A O 1
ATOM 706 N N . LEU A 1 91 ? -4.220 -3.870 1.852 1.00 95.75 91 LEU A N 1
ATOM 707 C CA . LEU A 1 91 ? -4.381 -2.744 0.943 1.00 95.75 91 LEU A CA 1
ATOM 708 C C . LEU A 1 91 ? -3.636 -3.035 -0.350 1.00 95.75 91 LEU A C 1
ATOM 710 O O . LEU A 1 91 ? -2.483 -3.466 -0.327 1.00 95.75 91 LEU A O 1
ATOM 714 N N . THR A 1 92 ? -4.279 -2.746 -1.474 1.00 95.31 92 THR A N 1
ATOM 715 C CA . THR A 1 92 ? -3.701 -2.984 -2.794 1.00 95.31 92 THR A CA 1
ATOM 716 C C . THR A 1 92 ? -3.774 -1.717 -3.631 1.00 95.31 92 THR A C 1
ATOM 718 O O . THR A 1 92 ? -4.824 -1.084 -3.730 1.00 95.31 92 THR A O 1
ATOM 721 N N . LEU A 1 93 ? -2.653 -1.360 -4.252 1.00 94.75 93 LEU A N 1
ATOM 722 C CA . LEU A 1 93 ? -2.586 -0.362 -5.315 1.00 94.75 93 LEU A CA 1
ATOM 723 C C . LEU A 1 93 ? -2.250 -1.077 -6.609 1.00 94.75 93 LEU A C 1
ATOM 725 O O . LEU A 1 93 ? -1.238 -1.766 -6.678 1.00 94.75 93 LEU A O 1
ATOM 729 N N . PHE A 1 94 ? -3.071 -0.889 -7.632 1.00 93.75 94 PHE A N 1
ATOM 730 C CA . PHE A 1 94 ? -2.802 -1.415 -8.965 1.00 93.75 94 PHE A CA 1
ATOM 731 C C . PHE A 1 94 ? -2.029 -0.392 -9.799 1.00 93.75 94 PHE A C 1
ATOM 733 O O . PHE A 1 94 ? -2.163 0.821 -9.599 1.00 93.75 94 PHE A O 1
ATOM 740 N N . PHE A 1 95 ? -1.215 -0.881 -10.732 1.00 88.69 95 PHE A N 1
ATOM 741 C CA . PHE A 1 95 ? -0.507 -0.054 -11.703 1.00 88.69 95 PHE A CA 1
ATOM 742 C C . PHE A 1 95 ? -1.507 0.866 -12.437 1.00 88.69 95 PHE A C 1
ATOM 744 O O . PHE A 1 95 ? -2.580 0.389 -12.822 1.00 88.69 95 PHE A O 1
ATOM 751 N N . PRO A 1 96 ? -1.222 2.174 -12.623 1.00 90.44 96 PRO A N 1
ATOM 752 C CA . PRO A 1 96 ? 0.071 2.870 -12.501 1.00 90.44 96 PRO A CA 1
ATOM 753 C C . PRO A 1 96 ? 0.410 3.447 -11.110 1.00 90.44 96 PRO A C 1
ATOM 755 O O . PRO A 1 96 ? 1.205 4.374 -11.009 1.00 90.44 96 PRO A O 1
ATOM 758 N N . PHE A 1 97 ? -0.199 2.954 -10.027 1.00 92.06 97 PHE A N 1
ATOM 759 C CA . PHE A 1 97 ? 0.072 3.368 -8.635 1.00 92.06 97 PHE A CA 1
ATOM 760 C C . PHE A 1 97 ? -0.131 4.860 -8.319 1.00 92.06 97 PHE A C 1
ATOM 762 O O . PHE A 1 97 ? 0.235 5.306 -7.238 1.00 92.06 97 PHE A O 1
ATOM 769 N N . THR A 1 98 ? -0.747 5.644 -9.204 1.00 89.06 98 THR A N 1
ATOM 770 C CA . THR A 1 98 ? -1.031 7.078 -8.992 1.00 89.06 98 THR A CA 1
ATOM 771 C C . THR A 1 98 ? -2.342 7.333 -8.243 1.00 89.06 98 THR A C 1
ATOM 773 O O . THR A 1 98 ? -2.694 8.472 -7.938 1.00 89.06 98 THR A O 1
ATOM 776 N N . SER A 1 99 ? -3.092 6.275 -7.935 1.00 91.31 99 SER A N 1
ATOM 777 C CA . SER A 1 99 ? -4.346 6.358 -7.197 1.00 91.31 99 SER A CA 1
ATOM 778 C C . SER A 1 99 ? -4.123 6.498 -5.688 1.00 91.31 99 SER A C 1
ATOM 780 O O . SER A 1 99 ? -3.024 6.320 -5.159 1.00 91.31 99 SER A O 1
ATOM 782 N N . CYS A 1 100 ? -5.213 6.784 -4.971 1.00 93.38 100 CYS A N 1
ATOM 783 C CA . CYS A 1 100 ? -5.262 6.733 -3.507 1.00 93.38 100 CYS A CA 1
ATOM 784 C C . CYS A 1 100 ? -4.288 7.681 -2.783 1.00 93.38 100 CYS A C 1
ATOM 786 O O . CYS A 1 100 ? -3.853 7.392 -1.673 1.00 93.38 100 CYS A O 1
ATOM 788 N N . GLY A 1 101 ? -3.954 8.820 -3.398 1.00 91.69 101 GLY A N 1
ATOM 789 C CA . GLY A 1 101 ? -3.077 9.832 -2.796 1.00 91.69 101 GLY A CA 1
ATOM 790 C C . GLY A 1 101 ? -1.587 9.482 -2.837 1.00 91.69 101 GLY A C 1
ATOM 791 O O . GLY A 1 101 ? -0.789 10.152 -2.185 1.00 91.69 101 GLY A O 1
ATOM 792 N N . THR A 1 102 ? -1.208 8.451 -3.594 1.00 94.12 102 THR A N 1
ATOM 793 C CA . THR A 1 102 ? 0.190 8.046 -3.755 1.00 94.12 102 THR A CA 1
ATOM 794 C C . THR A 1 102 ? 0.952 9.100 -4.543 1.00 94.12 102 THR A C 1
ATOM 796 O O . THR A 1 102 ? 0.510 9.556 -5.597 1.00 94.12 102 THR A O 1
ATOM 799 N N . ASN A 1 103 ? 2.105 9.496 -4.015 1.00 93.50 103 ASN A N 1
ATOM 800 C CA . ASN A 1 103 ? 3.001 10.439 -4.656 1.00 93.50 103 ASN A CA 1
ATOM 801 C C . ASN A 1 103 ? 4.053 9.670 -5.458 1.00 93.50 103 ASN A C 1
ATOM 803 O O . ASN A 1 103 ? 4.663 8.730 -4.943 1.00 93.50 103 ASN A O 1
ATOM 807 N N . VAL A 1 104 ? 4.255 10.087 -6.705 1.00 91.75 104 VAL A N 1
ATOM 808 C CA . VAL A 1 104 ? 5.319 9.586 -7.568 1.00 91.75 104 VAL A CA 1
ATOM 809 C C . VAL A 1 104 ? 6.378 10.668 -7.730 1.00 91.75 104 VAL A C 1
ATOM 811 O O . VAL A 1 104 ? 6.086 11.793 -8.139 1.00 91.75 104 VAL A O 1
ATOM 814 N N . VAL A 1 105 ? 7.617 10.310 -7.417 1.00 90.56 105 VAL A N 1
ATOM 815 C CA . VAL A 1 105 ? 8.797 11.113 -7.716 1.00 90.56 105 VAL A CA 1
ATOM 816 C C . VAL A 1 105 ? 9.603 10.352 -8.752 1.00 90.56 105 VAL A C 1
ATOM 818 O O . VAL A 1 105 ? 9.948 9.190 -8.547 1.00 90.56 105 VAL A O 1
ATOM 821 N N . HIS A 1 106 ? 9.875 11.014 -9.867 1.00 84.44 106 HIS A N 1
ATOM 822 C CA . HIS A 1 106 ? 10.782 10.514 -10.885 1.00 84.44 106 HIS A CA 1
ATOM 823 C C . HIS A 1 106 ? 12.137 11.180 -10.661 1.00 84.44 106 HIS A C 1
ATOM 825 O O . HIS A 1 106 ? 12.267 12.388 -10.876 1.00 84.44 106 HIS A O 1
ATOM 831 N N . ASP A 1 107 ? 13.114 10.417 -10.183 1.00 77.56 107 ASP A N 1
ATOM 832 C CA . ASP A 1 107 ? 14.487 10.895 -10.043 1.00 77.56 107 ASP A CA 1
ATOM 833 C C . ASP A 1 107 ? 15.346 10.189 -11.084 1.00 77.56 107 ASP A C 1
ATOM 835 O O . ASP A 1 107 ? 15.526 8.986 -10.971 1.00 77.56 107 ASP A O 1
ATOM 839 N N . THR A 1 108 ? 15.808 10.962 -12.076 1.00 72.06 108 THR A N 1
ATOM 840 C CA . THR A 1 108 ? 16.752 10.675 -13.183 1.00 72.06 108 THR A CA 1
ATOM 841 C C . THR A 1 108 ? 16.678 9.324 -13.920 1.00 72.06 108 THR A C 1
ATOM 843 O O . THR A 1 108 ? 16.697 9.345 -15.147 1.00 72.06 108 THR A O 1
ATOM 846 N N . GLU A 1 109 ? 16.570 8.189 -13.234 1.00 79.31 109 GLU A N 1
ATOM 847 C CA . GLU A 1 109 ? 16.497 6.826 -13.781 1.00 79.31 109 GLU A CA 1
ATOM 848 C C . GLU A 1 109 ? 15.494 5.904 -13.048 1.00 79.31 109 GLU A C 1
ATOM 850 O O . GLU A 1 109 ? 15.248 4.798 -13.519 1.00 79.31 109 GLU A O 1
ATOM 855 N N . ASP A 1 110 ? 14.899 6.326 -11.923 1.00 86.00 110 ASP A N 1
ATOM 856 C CA . ASP A 1 110 ? 14.034 5.471 -11.101 1.00 86.00 110 ASP A CA 1
ATOM 857 C C . ASP A 1 110 ? 12.671 6.120 -10.810 1.00 86.00 110 ASP A C 1
ATOM 859 O O . ASP A 1 110 ? 12.550 7.314 -10.503 1.00 86.00 110 ASP A O 1
ATOM 863 N N . PHE A 1 111 ? 11.623 5.291 -10.807 1.00 89.44 111 PHE A N 1
ATOM 864 C CA . PHE A 1 111 ? 10.298 5.676 -10.327 1.00 89.44 111 PHE A CA 1
ATOM 865 C C . PHE A 1 111 ? 10.160 5.344 -8.843 1.00 89.44 111 PHE A C 1
ATOM 867 O O . PHE A 1 111 ? 10.193 4.181 -8.434 1.00 89.44 111 PHE A O 1
ATOM 874 N N . VAL A 1 112 ? 9.947 6.371 -8.023 1.00 92.62 112 VAL A N 1
ATOM 875 C CA . VAL A 1 112 ? 9.768 6.235 -6.577 1.00 92.62 112 VAL A CA 1
ATOM 876 C C . VAL A 1 112 ? 8.320 6.540 -6.210 1.00 92.62 112 VAL A C 1
ATOM 878 O O . VAL A 1 112 ? 7.880 7.687 -6.268 1.00 92.62 112 VAL A O 1
ATOM 881 N N . TYR A 1 113 ? 7.589 5.521 -5.764 1.00 94.56 113 TYR A N 1
ATOM 882 C CA . TYR A 1 113 ? 6.221 5.657 -5.268 1.00 94.56 113 TYR A CA 1
ATOM 883 C C . TYR A 1 113 ? 6.215 5.690 -3.745 1.00 94.56 113 TYR A C 1
ATOM 885 O O . TYR A 1 113 ? 6.768 4.804 -3.088 1.00 94.56 113 TYR A O 1
ATOM 893 N N . THR A 1 114 ? 5.574 6.707 -3.174 1.00 95.38 114 THR A N 1
ATOM 894 C CA . THR A 1 114 ? 5.473 6.901 -1.725 1.00 95.38 114 THR A CA 1
ATOM 895 C C . THR A 1 114 ? 4.045 7.199 -1.308 1.00 95.38 114 THR A C 1
ATOM 897 O O . THR A 1 114 ? 3.328 7.958 -1.959 1.00 95.38 114 THR A O 1
ATOM 900 N N . ASN A 1 115 ? 3.622 6.613 -0.194 1.00 96.06 115 ASN A N 1
ATOM 901 C CA . ASN A 1 115 ? 2.379 6.983 0.470 1.00 96.06 115 ASN A CA 1
ATOM 902 C C . ASN A 1 115 ? 2.439 6.559 1.945 1.00 96.06 115 ASN A C 1
ATOM 904 O O . ASN A 1 115 ? 3.405 5.951 2.418 1.00 96.06 115 ASN A O 1
ATOM 908 N N . GLN A 1 116 ? 1.399 6.910 2.687 1.00 96.31 116 GLN A N 1
ATOM 909 C CA . GLN A 1 116 ? 1.237 6.599 4.093 1.00 96.31 116 GLN A CA 1
ATOM 910 C C . GLN A 1 116 ? -0.073 5.852 4.303 1.00 96.31 116 GLN A C 1
ATOM 912 O O . GLN A 1 116 ? -1.101 6.210 3.731 1.00 96.31 116 GLN A O 1
ATOM 917 N N . ILE A 1 117 ? -0.036 4.833 5.151 1.00 95.06 117 ILE A N 1
ATOM 918 C CA . ILE A 1 117 ? -1.220 4.106 5.591 1.00 95.06 117 ILE A CA 1
ATOM 919 C C . ILE A 1 117 ? -1.669 4.697 6.920 1.00 95.06 117 ILE A C 1
ATOM 921 O O . ILE A 1 117 ? -0.878 4.807 7.861 1.00 95.06 117 ILE A O 1
ATOM 925 N N . MET A 1 118 ? -2.935 5.081 6.981 1.00 94.94 118 MET A N 1
ATOM 926 C CA . MET A 1 118 ? -3.567 5.727 8.120 1.00 94.94 118 MET A CA 1
ATOM 927 C C . MET A 1 118 ? -4.593 4.784 8.749 1.00 94.94 118 MET A C 1
ATOM 929 O O . MET A 1 118 ? -5.260 4.031 8.045 1.00 94.94 118 MET A O 1
ATOM 933 N N . LEU A 1 119 ? -4.738 4.859 10.068 1.00 93.69 119 LEU A N 1
ATOM 934 C CA . LEU A 1 119 ? -5.788 4.216 10.846 1.00 93.69 119 LEU A CA 1
ATOM 935 C C . LEU A 1 119 ? -6.676 5.283 11.484 1.00 93.69 119 LEU A C 1
ATOM 937 O O . LEU A 1 119 ? -6.176 6.139 12.212 1.00 93.69 119 LEU A O 1
ATOM 941 N N . GLN A 1 120 ? -7.986 5.196 11.278 1.00 92.50 120 GLN A N 1
ATOM 942 C CA . GLN A 1 120 ? -8.964 6.023 11.978 1.00 92.50 120 GLN A CA 1
ATOM 943 C C . GLN A 1 120 ? -9.292 5.413 13.347 1.00 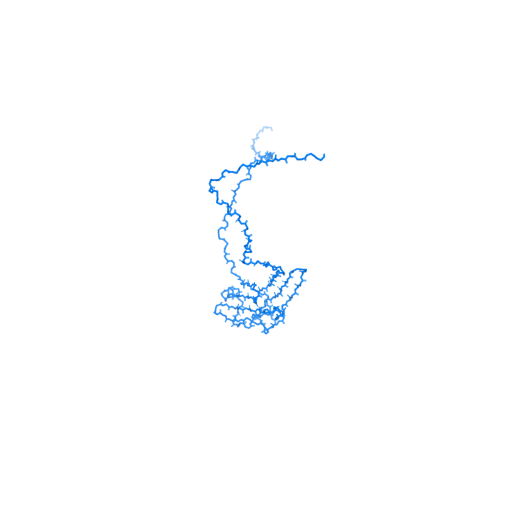92.50 120 GLN A C 1
ATOM 945 O O . GLN A 1 120 ? -9.933 4.366 13.423 1.00 92.50 120 GLN A O 1
ATOM 950 N N . LEU A 1 121 ? -8.880 6.083 14.426 1.00 87.88 121 LEU A N 1
ATOM 951 C CA . LEU A 1 121 ? -9.166 5.667 15.806 1.00 87.88 121 LEU A CA 1
ATOM 952 C C . LEU A 1 121 ? -10.533 6.192 16.267 1.00 87.88 121 LEU A C 1
ATOM 954 O O . LEU A 1 121 ? -11.405 5.435 16.682 1.00 87.88 121 LEU A O 1
ATOM 958 N N . GLU A 1 122 ? -10.738 7.503 16.145 1.00 84.88 122 GLU A N 1
ATOM 959 C CA . GLU A 1 122 ? -11.963 8.210 16.534 1.00 84.88 122 GLU A CA 1
ATOM 960 C C . GLU A 1 122 ? -12.361 9.203 15.433 1.00 84.88 122 GLU A C 1
ATOM 962 O O . GLU A 1 122 ? -11.608 9.437 14.483 1.00 84.88 122 GLU A O 1
ATOM 967 N N . LYS A 1 123 ? -13.541 9.831 15.549 1.00 78.44 123 LYS A N 1
ATOM 968 C CA . LYS A 1 123 ? -13.932 10.921 14.641 1.00 78.44 123 LYS A CA 1
ATOM 969 C C . LYS A 1 123 ? -12.869 12.029 14.704 1.00 78.44 123 LYS A C 1
ATOM 971 O O . LYS A 1 123 ? -12.764 12.723 15.709 1.00 78.44 123 LYS A O 1
ATOM 976 N N . ASN A 1 124 ? -12.116 12.186 13.614 1.00 78.31 124 ASN A N 1
ATOM 977 C CA . ASN A 1 124 ? -11.024 13.152 13.416 1.00 78.31 124 ASN A CA 1
ATOM 978 C C . ASN A 1 124 ? -9.697 12.842 14.134 1.00 78.31 124 ASN A C 1
ATOM 980 O O . ASN A 1 124 ? -8.874 13.745 14.293 1.00 78.31 124 ASN A O 1
ATOM 984 N N . ARG A 1 125 ? -9.457 11.591 14.543 1.00 88.00 125 ARG A N 1
ATOM 985 C CA . ARG A 1 125 ? -8.133 11.149 15.008 1.00 88.00 125 ARG A CA 1
ATOM 986 C C . ARG A 1 125 ? -7.619 10.028 14.122 1.00 88.00 125 ARG A C 1
ATOM 988 O O . ARG A 1 125 ? -8.073 8.889 14.236 1.00 88.00 125 ARG A O 1
ATOM 995 N N . ASP A 1 126 ? -6.644 10.378 13.292 1.00 91.00 126 ASP A N 1
ATOM 996 C CA . ASP A 1 126 ? -5.989 9.456 12.373 1.00 91.00 126 ASP A CA 1
ATOM 997 C C . ASP A 1 126 ? -4.541 9.217 12.845 1.00 91.00 126 ASP A C 1
ATOM 999 O O . ASP A 1 126 ? -3.806 10.162 13.140 1.00 91.00 126 ASP A O 1
ATOM 1003 N N . LEU A 1 127 ? -4.134 7.951 12.930 1.00 92.69 127 LEU A N 1
ATOM 1004 C CA . LEU A 1 127 ? -2.786 7.509 13.292 1.00 92.69 127 LEU A CA 1
ATOM 1005 C C . LEU A 1 127 ? -2.077 6.972 12.050 1.00 92.69 127 LEU A C 1
ATOM 1007 O O . LEU A 1 127 ? -2.660 6.208 11.289 1.00 92.69 127 LEU A O 1
ATOM 1011 N N . THR A 1 128 ? -0.806 7.308 11.851 1.00 93.69 128 THR A N 1
ATOM 1012 C CA . THR A 1 128 ? -0.027 6.719 10.756 1.00 93.69 128 THR A CA 1
ATOM 1013 C C . THR A 1 128 ? 0.528 5.355 11.161 1.00 93.69 128 THR A C 1
ATOM 1015 O O . THR A 1 128 ? 1.328 5.266 12.089 1.00 93.69 128 THR A O 1
ATOM 1018 N N . LEU A 1 129 ? 0.126 4.301 10.447 1.00 92.25 129 LEU A N 1
ATOM 1019 C CA . LEU A 1 129 ? 0.600 2.931 10.665 1.00 92.25 129 LEU A CA 1
ATOM 1020 C C . LEU A 1 129 ? 1.924 2.655 9.950 1.00 92.25 129 LEU A C 1
ATOM 1022 O O . LEU A 1 129 ? 2.811 2.008 10.501 1.00 92.25 129 LEU A O 1
ATOM 1026 N N . LEU A 1 130 ? 2.053 3.126 8.707 1.00 94.06 130 LEU A N 1
ATOM 1027 C CA . LEU A 1 130 ? 3.206 2.835 7.859 1.00 94.06 130 LEU A CA 1
ATOM 1028 C C . LEU A 1 130 ? 3.456 3.975 6.876 1.00 94.06 130 LEU A C 1
ATOM 1030 O O . LEU A 1 130 ? 2.526 4.492 6.266 1.00 94.06 130 LEU A O 1
ATOM 1034 N N . HIS A 1 131 ? 4.726 4.308 6.679 1.00 95.69 131 HIS A N 1
ATOM 1035 C CA . HIS A 1 131 ? 5.194 5.067 5.524 1.00 95.69 131 HIS A CA 1
ATOM 1036 C C . HIS A 1 131 ? 5.860 4.071 4.583 1.00 95.69 131 HIS A C 1
ATOM 1038 O O . HIS A 1 131 ? 6.836 3.437 4.986 1.00 95.69 131 HIS A O 1
ATOM 1044 N N . PHE A 1 132 ? 5.341 3.903 3.368 1.00 94.62 132 PHE A N 1
ATOM 1045 C CA . PHE A 1 132 ? 5.964 3.006 2.399 1.00 94.62 132 PHE A CA 1
ATOM 1046 C C . PHE A 1 132 ? 6.647 3.782 1.280 1.00 94.62 132 PHE A C 1
ATOM 1048 O O . PHE A 1 132 ? 6.271 4.907 0.937 1.00 94.62 132 PHE A O 1
ATOM 1055 N N . ARG A 1 133 ? 7.658 3.133 0.708 1.00 94.50 133 ARG A N 1
ATOM 1056 C CA . ARG A 1 133 ? 8.410 3.595 -0.450 1.00 94.50 133 ARG A CA 1
ATOM 1057 C C . ARG A 1 133 ? 8.734 2.382 -1.317 1.00 94.50 133 ARG A C 1
ATOM 1059 O O . ARG A 1 133 ? 9.450 1.500 -0.855 1.00 94.50 133 ARG A O 1
ATOM 1066 N N . CYS A 1 134 ? 8.218 2.356 -2.540 1.00 93.12 134 CYS A N 1
ATOM 1067 C CA . CYS A 1 134 ? 8.579 1.374 -3.561 1.00 93.12 134 CYS A CA 1
ATOM 1068 C C . CYS A 1 134 ? 9.406 2.077 -4.641 1.00 93.12 134 CYS A C 1
ATOM 1070 O O . CYS A 1 134 ? 9.001 3.131 -5.131 1.00 93.12 134 CYS A O 1
ATOM 1072 N N . VAL A 1 135 ? 10.568 1.517 -4.972 1.00 92.56 135 VAL A N 1
ATOM 1073 C CA . VAL A 1 135 ? 11.473 2.033 -6.007 1.00 92.56 135 VAL A CA 1
ATOM 1074 C C . VAL A 1 135 ? 11.490 1.029 -7.148 1.00 92.56 135 VAL A C 1
ATOM 1076 O O . VAL A 1 135 ? 11.682 -0.161 -6.903 1.00 92.56 135 VAL A O 1
ATOM 1079 N N . TYR A 1 136 ? 11.265 1.510 -8.363 1.00 90.00 136 TYR A N 1
ATOM 1080 C CA . TYR A 1 136 ? 11.308 0.719 -9.584 1.00 90.00 136 TYR A CA 1
ATOM 1081 C C . TYR A 1 136 ? 12.392 1.292 -10.488 1.00 90.00 136 TYR A C 1
ATOM 1083 O O . TYR A 1 136 ? 12.314 2.459 -10.871 1.00 90.00 136 TYR A O 1
ATOM 1091 N N . GLU A 1 137 ? 13.387 0.466 -10.797 1.00 85.06 137 GLU A N 1
ATOM 1092 C CA . GLU A 1 137 ? 14.471 0.822 -11.710 1.00 85.06 137 GLU A CA 1
ATOM 1093 C C . GLU A 1 137 ? 13.954 0.842 -13.155 1.00 85.06 137 GLU A C 1
ATOM 1095 O O . GLU A 1 137 ? 13.296 -0.108 -13.587 1.00 85.06 137 GLU A O 1
ATOM 1100 N N . ASP A 1 138 ? 14.287 1.878 -13.931 1.00 72.69 138 ASP A N 1
ATOM 1101 C CA . ASP A 1 138 ? 13.958 1.961 -15.369 1.00 72.69 138 ASP A CA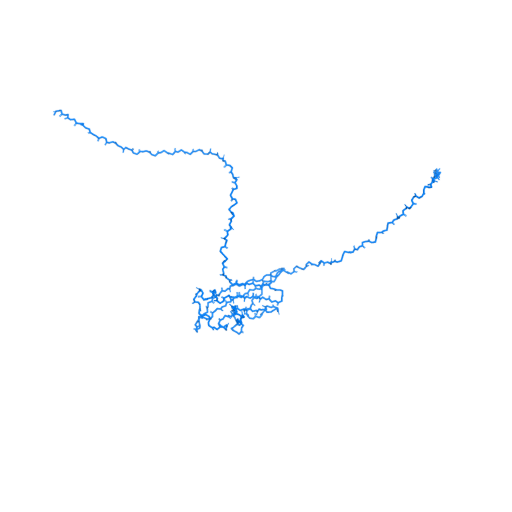 1
ATOM 1102 C C . ASP A 1 138 ? 14.940 1.157 -16.256 1.00 72.69 138 ASP A C 1
ATOM 1104 O O . ASP A 1 138 ? 14.992 1.282 -17.480 1.00 72.69 138 ASP A O 1
ATOM 1108 N N . LYS A 1 139 ? 15.764 0.292 -15.650 1.00 67.06 139 LYS A N 1
ATOM 1109 C CA . LYS A 1 139 ? 16.762 -0.523 -16.355 1.00 67.06 139 LYS A CA 1
ATOM 1110 C C . LYS A 1 139 ? 16.209 -1.909 -16.649 1.00 67.06 139 LYS A C 1
ATOM 1112 O O . LYS A 1 139 ? 16.158 -2.777 -15.783 1.00 67.06 139 LYS A O 1
ATOM 1117 N N . TYR A 1 140 ? 15.865 -2.159 -17.908 1.00 55.88 140 TYR A N 1
ATOM 1118 C CA . TYR A 1 140 ? 15.521 -3.498 -18.378 1.00 55.88 140 TYR A CA 1
ATOM 1119 C C . TYR A 1 140 ? 16.745 -4.190 -19.000 1.00 55.88 140 TYR A C 1
ATOM 1121 O O . TYR A 1 140 ? 17.327 -3.728 -19.981 1.00 55.88 140 TYR A O 1
ATOM 1129 N N . ILE A 1 141 ? 17.141 -5.337 -18.439 1.00 59.69 141 ILE A N 1
ATOM 1130 C CA . ILE A 1 141 ? 18.129 -6.228 -19.061 1.00 59.69 141 ILE A CA 1
ATOM 1131 C C . ILE A 1 141 ? 17.375 -7.112 -20.053 1.00 59.69 141 ILE A C 1
ATOM 1133 O O . ILE A 1 141 ? 16.697 -8.061 -19.663 1.00 59.69 141 ILE A O 1
ATOM 1137 N N . VAL A 1 142 ? 17.486 -6.815 -21.349 1.00 60.53 142 VAL A N 1
ATOM 1138 C CA . VAL A 1 142 ? 16.962 -7.704 -22.395 1.00 60.53 142 VAL A CA 1
ATOM 1139 C C . VAL A 1 142 ? 17.940 -8.863 -22.574 1.00 60.53 142 VAL A C 1
ATOM 1141 O O . VAL A 1 142 ? 18.888 -8.777 -23.353 1.00 60.53 142 VAL A O 1
ATOM 1144 N N . SER A 1 143 ? 17.747 -9.956 -21.839 1.00 63.53 143 SER A N 1
ATOM 1145 C CA . SER A 1 143 ? 18.461 -11.202 -22.122 1.00 63.53 143 SER A CA 1
ATOM 1146 C C . SER A 1 143 ? 17.703 -11.987 -23.191 1.00 63.53 143 SER A C 1
ATOM 1148 O O . SER A 1 143 ? 16.592 -12.463 -22.957 1.00 63.53 143 SER A O 1
ATOM 1150 N N . TYR A 1 144 ? 18.297 -12.129 -24.375 1.00 66.69 144 TYR A N 1
ATOM 1151 C CA . TYR A 1 144 ? 17.794 -13.044 -25.396 1.00 66.69 144 TYR A CA 1
ATOM 1152 C C . TYR A 1 144 ? 18.138 -14.478 -24.967 1.00 66.69 144 TYR A C 1
ATOM 1154 O O . TYR A 1 144 ? 19.310 -14.818 -24.811 1.00 66.69 144 TYR A O 1
ATOM 1162 N N . ASN A 1 145 ? 17.116 -15.302 -24.717 1.00 68.62 145 ASN A N 1
ATOM 1163 C CA . ASN A 1 145 ? 17.277 -16.652 -24.156 1.00 68.62 145 ASN A CA 1
ATOM 1164 C C . ASN A 1 145 ? 17.836 -17.676 -25.158 1.00 68.62 145 ASN A C 1
ATOM 1166 O O . ASN A 1 145 ? 18.161 -18.798 -24.772 1.00 68.62 145 ASN A O 1
ATOM 1170 N N . GLU A 1 146 ? 17.952 -17.314 -26.434 1.00 71.81 146 GLU A N 1
ATOM 1171 C CA . GLU A 1 146 ? 18.483 -18.194 -27.468 1.00 71.81 146 GLU A CA 1
ATOM 1172 C C . GLU A 1 146 ? 19.903 -17.758 -27.841 1.00 71.81 146 GLU A C 1
ATOM 1174 O O . GLU A 1 146 ? 20.157 -16.639 -28.276 1.00 71.81 146 GLU A O 1
ATOM 1179 N N . GLY A 1 147 ? 20.877 -18.648 -27.677 1.00 65.88 147 GLY A N 1
ATOM 1180 C CA . GLY A 1 147 ? 22.216 -18.391 -28.190 1.00 65.88 147 GLY A CA 1
ATOM 1181 C C . GLY A 1 147 ? 22.193 -18.405 -29.717 1.00 65.88 147 GLY A C 1
ATOM 1182 O O . GLY A 1 147 ? 21.847 -19.423 -30.318 1.00 65.88 147 GLY A O 1
ATOM 1183 N N . ILE A 1 148 ? 22.612 -17.312 -30.362 1.00 70.38 148 ILE A N 1
ATOM 1184 C CA . ILE A 1 148 ? 22.934 -17.343 -31.794 1.00 70.38 148 ILE A CA 1
ATOM 1185 C C . ILE A 1 148 ? 24.035 -18.390 -31.965 1.00 70.38 148 ILE A C 1
ATOM 1187 O O . ILE A 1 148 ? 25.156 -18.201 -31.495 1.00 70.38 148 ILE A O 1
ATOM 1191 N N . THR A 1 149 ? 23.717 -19.517 -32.601 1.00 70.75 149 THR A N 1
ATOM 1192 C CA . THR A 1 149 ? 24.710 -20.561 -32.860 1.00 70.75 149 THR A CA 1
ATOM 1193 C C . THR A 1 149 ? 25.469 -20.162 -34.127 1.00 70.75 149 THR A C 1
ATOM 1195 O O . THR A 1 149 ? 24.876 -20.182 -35.207 1.00 70.75 149 THR A O 1
ATOM 1198 N N . PRO A 1 150 ? 26.749 -19.749 -34.051 1.00 71.81 150 PRO A N 1
ATOM 1199 C CA . PRO A 1 150 ? 27.474 -19.331 -35.241 1.00 71.81 150 PRO A CA 1
ATOM 1200 C C . PRO A 1 150 ? 27.656 -20.523 -36.184 1.00 71.81 150 PRO A C 1
ATOM 1202 O O . PRO A 1 150 ? 27.996 -21.629 -35.753 1.00 71.81 150 PRO A O 1
ATOM 1205 N N . VAL A 1 151 ? 27.462 -20.291 -37.483 1.00 70.38 151 VAL A N 1
ATOM 1206 C CA . VAL A 1 151 ? 27.698 -21.297 -38.524 1.00 70.38 151 VAL A CA 1
ATOM 1207 C C . VAL A 1 151 ? 29.185 -21.658 -38.526 1.00 70.38 151 VAL A C 1
ATOM 1209 O O . VAL A 1 151 ? 30.027 -20.904 -39.015 1.00 70.38 151 VAL A O 1
ATOM 1212 N N . LYS A 1 152 ? 29.527 -22.824 -37.972 1.00 66.38 152 LYS A N 1
ATOM 1213 C CA . LYS A 1 152 ? 30.888 -23.364 -38.019 1.00 66.38 152 LYS A CA 1
ATOM 1214 C C . LYS A 1 152 ? 31.154 -23.907 -39.424 1.00 66.38 152 LYS A C 1
ATOM 1216 O O . LYS A 1 152 ? 30.639 -24.957 -39.792 1.00 66.38 152 LYS A O 1
ATOM 1221 N N . ARG A 1 153 ? 31.981 -23.213 -40.214 1.00 47.78 153 ARG A N 1
ATOM 1222 C CA . ARG A 1 153 ? 32.573 -23.777 -41.440 1.00 47.78 153 ARG A CA 1
ATOM 1223 C C . ARG A 1 153 ? 33.732 -24.691 -41.055 1.00 47.78 153 ARG A C 1
ATOM 1225 O O . ARG A 1 153 ? 34.893 -24.305 -41.131 1.00 47.78 153 ARG A O 1
ATOM 1232 N N . THR A 1 154 ? 33.414 -25.883 -40.571 1.00 57.44 154 THR A N 1
ATOM 1233 C CA . THR A 1 154 ? 34.427 -26.898 -40.284 1.00 57.44 154 THR A CA 1
ATOM 1234 C C . THR A 1 154 ? 34.777 -27.600 -41.594 1.00 57.44 154 THR A C 1
ATOM 1236 O O . THR A 1 154 ? 33.986 -28.387 -42.103 1.00 57.44 154 THR A O 1
ATOM 1239 N N . LEU A 1 155 ? 35.945 -27.293 -42.164 1.00 54.12 155 LEU A N 1
ATOM 1240 C CA . LEU A 1 155 ? 36.529 -28.106 -43.232 1.00 54.12 155 LEU A CA 1
ATOM 1241 C C . LEU A 1 155 ? 36.954 -29.442 -42.606 1.00 54.12 155 LEU A C 1
ATOM 1243 O O . LEU A 1 155 ? 37.944 -29.499 -41.879 1.00 54.12 155 LEU A O 1
ATOM 1247 N N . GLN A 1 156 ? 36.167 -30.496 -42.818 1.00 52.06 156 GLN A N 1
ATOM 1248 C CA . GLN A 1 156 ? 36.562 -31.857 -42.464 1.00 52.06 156 GLN A CA 1
ATOM 1249 C C . GLN A 1 156 ? 37.502 -32.371 -43.555 1.00 52.06 156 GLN A C 1
ATOM 1251 O O . GLN A 1 156 ? 37.081 -32.614 -44.683 1.00 52.06 156 GLN A O 1
ATOM 1256 N N . PHE A 1 157 ? 38.789 -32.482 -43.231 1.00 52.59 157 PHE A N 1
ATOM 1257 C CA . PHE A 1 157 ? 39.758 -33.160 -44.082 1.00 52.59 157 PHE A CA 1
ATOM 1258 C C . PHE A 1 157 ? 39.835 -34.622 -43.640 1.00 52.59 157 PHE A C 1
ATOM 1260 O O . PHE A 1 157 ? 40.446 -34.920 -42.615 1.00 52.59 157 PHE A O 1
ATOM 1267 N N . ASP A 1 158 ? 39.228 -35.525 -44.408 1.00 54.28 158 ASP A N 1
ATOM 1268 C CA . ASP A 1 158 ? 39.518 -36.954 -44.300 1.00 54.28 158 ASP A CA 1
ATOM 1269 C C . ASP A 1 158 ? 40.892 -37.208 -44.923 1.00 54.28 158 ASP A C 1
ATOM 1271 O O . ASP A 1 158 ? 41.054 -37.291 -46.142 1.00 54.28 158 ASP A O 1
ATOM 1275 N N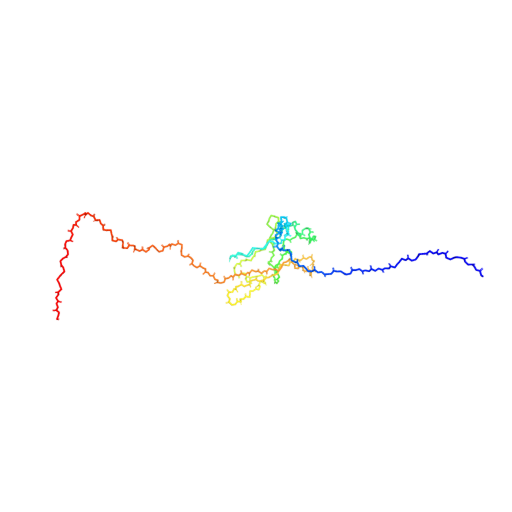 . THR A 1 159 ? 41.921 -37.303 -44.085 1.00 55.41 159 THR A N 1
ATOM 1276 C CA . THR A 1 159 ? 43.265 -37.687 -44.518 1.00 55.41 159 THR A CA 1
ATOM 1277 C C . THR A 1 159 ? 43.341 -39.202 -44.713 1.00 55.41 159 THR A C 1
ATOM 1279 O O . THR A 1 159 ? 43.965 -39.923 -43.937 1.00 55.41 159 THR A O 1
ATOM 1282 N N . GLN A 1 160 ? 42.745 -39.710 -45.796 1.00 53.59 160 GLN A N 1
ATOM 1283 C CA . GLN A 1 160 ? 43.224 -40.970 -46.367 1.00 53.59 160 GLN A CA 1
ATOM 1284 C C . GLN A 1 160 ? 44.603 -40.705 -46.972 1.00 53.59 160 GLN A C 1
ATOM 1286 O O . GLN A 1 160 ? 44.766 -39.807 -47.794 1.00 53.59 160 GLN A O 1
ATOM 1291 N N . MET A 1 161 ? 45.607 -41.441 -46.490 1.00 59.00 161 MET A N 1
ATOM 1292 C CA . MET A 1 161 ? 47.016 -41.311 -46.864 1.00 59.00 161 MET A CA 1
ATOM 1293 C C . MET A 1 161 ? 47.205 -41.124 -48.379 1.00 59.00 161 MET A C 1
ATOM 1295 O O . MET A 1 161 ? 47.160 -42.081 -49.145 1.00 59.00 161 MET A O 1
ATOM 1299 N N . GLY A 1 162 ? 47.480 -39.889 -48.792 1.00 55.75 162 GLY A N 1
ATOM 1300 C CA . GLY A 1 162 ? 47.933 -39.532 -50.130 1.00 55.75 162 GLY A CA 1
ATOM 1301 C C . GLY A 1 162 ? 49.161 -38.642 -49.994 1.00 55.75 162 GLY A C 1
ATOM 1302 O O . GLY A 1 162 ? 49.094 -37.586 -49.367 1.00 55.75 162 GLY A O 1
ATOM 1303 N N . LYS A 1 163 ? 50.307 -39.090 -50.516 1.00 54.84 163 LYS A N 1
ATOM 1304 C CA . LYS A 1 163 ? 51.501 -38.246 -50.625 1.00 54.84 163 LYS A CA 1
ATOM 1305 C C . LYS A 1 163 ? 51.294 -37.292 -51.797 1.00 54.84 163 LYS A C 1
ATOM 1307 O O . LYS A 1 163 ? 51.022 -37.746 -52.904 1.00 54.84 163 LYS A O 1
ATOM 1312 N N . PHE A 1 164 ? 51.440 -35.998 -51.547 1.00 53.47 164 PHE A N 1
ATOM 1313 C CA . PHE A 1 164 ? 51.451 -34.976 -52.586 1.00 53.47 164 PHE A CA 1
ATOM 1314 C C . PHE A 1 164 ? 52.874 -34.421 -52.688 1.00 53.47 164 PHE A C 1
ATOM 1316 O O . PHE A 1 164 ? 53.366 -33.838 -51.723 1.00 53.47 164 PHE A O 1
ATOM 1323 N N . ASP A 1 165 ? 53.530 -34.626 -53.832 1.00 48.59 165 ASP A N 1
ATOM 1324 C CA . ASP A 1 165 ? 54.782 -33.942 -54.168 1.00 48.59 165 ASP A CA 1
ATOM 1325 C C . ASP A 1 165 ? 54.448 -32.550 -54.715 1.00 48.59 165 ASP A C 1
ATOM 1327 O O . ASP A 1 165 ? 53.718 -32.409 -55.698 1.00 48.59 165 ASP A O 1
ATOM 1331 N N . VAL A 1 166 ? 54.960 -31.513 -54.051 1.00 56.69 166 VAL A N 1
ATOM 1332 C CA . VAL A 1 166 ? 54.787 -30.114 -54.456 1.00 56.69 166 VAL A CA 1
ATOM 1333 C C . VAL A 1 166 ? 56.111 -29.618 -55.024 1.00 56.69 166 VAL A C 1
ATOM 1335 O O . VAL A 1 166 ? 57.077 -29.445 -54.286 1.00 56.69 166 VAL A O 1
ATOM 1338 N N . ASP A 1 167 ? 56.146 -29.382 -56.336 1.00 51.06 167 ASP A N 1
ATOM 1339 C CA . ASP A 1 167 ? 57.317 -28.855 -57.040 1.00 51.06 167 ASP A CA 1
ATOM 1340 C C . ASP A 1 167 ? 57.148 -27.339 -57.251 1.00 51.06 167 ASP A C 1
ATOM 1342 O O . ASP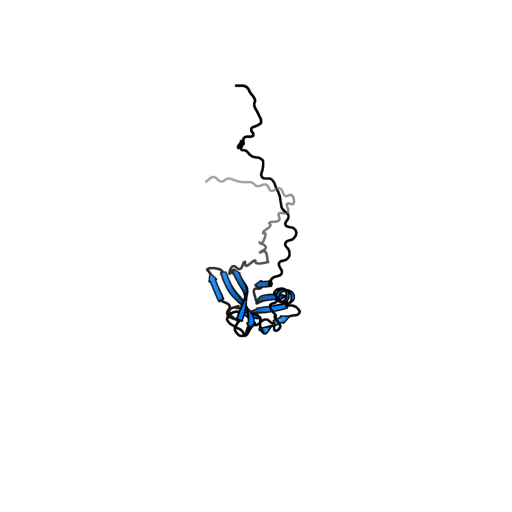 A 1 167 ? 56.259 -26.883 -57.975 1.00 51.06 167 ASP A O 1
ATOM 1346 N N . MET A 1 168 ? 57.967 -26.536 -56.567 1.00 59.56 168 MET A N 1
ATOM 1347 C CA . MET A 1 168 ? 57.938 -25.073 -56.654 1.00 59.56 168 MET A CA 1
ATOM 1348 C C . MET A 1 168 ? 59.049 -24.569 -57.578 1.00 59.56 168 MET A C 1
ATOM 1350 O O . MET A 1 168 ? 60.231 -24.686 -57.260 1.00 59.56 168 MET A O 1
ATOM 1354 N N . LYS A 1 169 ? 58.677 -23.921 -58.690 1.00 59.12 169 LYS A N 1
ATOM 1355 C CA . LYS A 1 169 ? 59.621 -23.223 -59.577 1.00 59.12 169 LYS A CA 1
ATOM 1356 C C . LYS A 1 169 ? 59.569 -21.720 -59.338 1.00 59.12 169 LYS A C 1
ATOM 1358 O O . LYS A 1 169 ? 58.531 -21.086 -59.517 1.00 59.12 169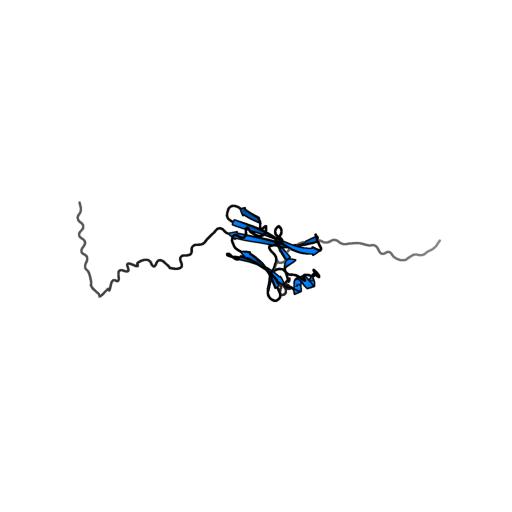 LYS A O 1
ATOM 1363 N N . LEU A 1 170 ? 60.709 -21.160 -58.945 1.00 57.97 170 LEU A N 1
ATOM 1364 C CA . LEU A 1 170 ? 60.898 -19.725 -58.782 1.00 57.97 170 LEU A CA 1
ATOM 1365 C C . LEU A 1 170 ? 61.260 -19.109 -60.138 1.00 57.97 170 LEU A C 1
ATOM 1367 O O . LEU A 1 170 ? 62.282 -19.462 -60.725 1.00 57.97 170 LEU A O 1
ATOM 1371 N N . TYR A 1 171 ? 60.450 -18.168 -60.615 1.00 49.81 171 TYR A N 1
ATOM 1372 C CA . TYR A 1 171 ? 60.812 -17.319 -61.747 1.00 49.81 171 TYR A CA 1
ATOM 1373 C C . TYR A 1 171 ? 61.335 -15.985 -61.220 1.00 49.81 171 TYR A C 1
ATOM 1375 O O . TYR A 1 171 ? 60.665 -15.309 -60.440 1.00 49.81 171 TYR A O 1
ATOM 1383 N N . LYS A 1 172 ? 62.557 -15.631 -61.627 1.00 58.81 172 LYS A N 1
ATOM 1384 C CA . LYS A 1 172 ? 63.170 -14.334 -61.340 1.00 58.81 172 LYS A CA 1
ATOM 1385 C C . LYS A 1 172 ? 62.716 -13.340 -62.412 1.00 58.81 172 LYS A C 1
ATOM 1387 O O . LYS A 1 172 ? 62.856 -13.642 -63.595 1.00 58.81 172 LYS A O 1
ATOM 1392 N N . ILE A 1 173 ? 62.161 -12.209 -61.977 1.00 47.50 173 ILE A N 1
ATOM 1393 C CA . ILE A 1 173 ? 61.874 -11.043 -62.827 1.00 47.50 173 ILE A CA 1
ATOM 1394 C C . ILE A 1 173 ? 63.188 -10.321 -63.129 1.00 47.50 173 ILE A C 1
ATOM 1396 O O . ILE A 1 173 ? 64.011 -10.198 -62.189 1.00 47.50 173 ILE A O 1
#

Foldseek 3Di:
DDDDDDDDDDDDDDDDDDDDDDDDDDDDPPPPPDPPPPQAWDWDDDPFKTKIKHFQVNCVVVVLPCPDQLQKAWPPDSVQTFDDDPRITMGMDGPVNPPRVWDWDDDPFKIKIWTWIWGHRDVPDIDTRDIDIDIDGNDDDPDDPDDPDDPDPDPDDPCPDDDDDDDDDDDDD

Radius of gyration: 39.41 Å; chains: 1; bounding box: 77×57×145 Å

pLDDT: mean 72.82, std 22.6, range [32.28, 96.38]

Secondary structure (DSSP, 8-state):
-----------------------------------------EEEE-SSEEEEEEEHHHHHHTT-----GGGEEETTEEEEE-EEETTEEEEEEETT---TT-EEEEETTEEEEEEEEEEEEETTEEEEEEEEEEEEE-------SS---------------------PPPPP-

InterPro domains:
  IPR001507 Zona pellucida domain [PS51034] (44-173)
  IPR055356 ZP-N domain [PF23344] (45-137)